Protein AF-A0A109FKA4-F1 (afdb_monomer_lite)

Radius of gyration: 24.85 Å; chains: 1; bounding box: 50×53×67 Å

pLDDT: mean 73.59, std 13.65, range [37.12, 93.25]

Structure (mmCIF, N/CA/C/O backbone):
data_AF-A0A109FKA4-F1
#
_entry.id   AF-A0A109FKA4-F1
#
loop_
_atom_site.group_PDB
_atom_site.id
_atom_site.type_symbol
_atom_site.label_atom_id
_atom_site.label_alt_id
_atom_site.label_comp_id
_atom_site.label_asym_id
_atom_site.label_entity_id
_atom_site.label_seq_id
_atom_site.pdbx_PDB_ins_code
_atom_site.Cartn_x
_atom_site.Cartn_y
_atom_site.Cartn_z
_atom_site.occupancy
_atom_site.B_iso_or_equiv
_atom_site.auth_seq_id
_atom_site.auth_comp_id
_atom_site.auth_asym_id
_atom_site.auth_atom_id
_atom_site.pdbx_PDB_model_num
ATOM 1 N N . MET A 1 1 ? 0.521 -31.234 -27.419 1.00 37.12 1 MET A N 1
ATOM 2 C CA . MET A 1 1 ? 1.974 -31.148 -27.168 1.00 37.12 1 MET A CA 1
ATOM 3 C C . MET A 1 1 ? 2.430 -29.753 -27.560 1.00 37.12 1 MET A C 1
ATOM 5 O O . MET A 1 1 ? 2.884 -29.554 -28.682 1.00 37.12 1 MET A O 1
ATOM 9 N N . ALA A 1 2 ? 2.216 -28.775 -26.679 1.00 37.22 2 ALA A N 1
ATOM 10 C CA . ALA A 1 2 ? 2.766 -27.441 -26.854 1.00 37.22 2 ALA A CA 1
ATOM 11 C C . ALA A 1 2 ? 4.270 -27.536 -26.578 1.00 37.22 2 ALA A C 1
ATOM 13 O O . ALA A 1 2 ? 4.705 -27.780 -25.456 1.00 37.22 2 ALA A O 1
ATOM 14 N N . SER A 1 3 ? 5.073 -27.469 -27.638 1.00 40.84 3 SER A N 1
ATOM 15 C CA . SER A 1 3 ? 6.523 -27.381 -27.513 1.00 40.84 3 SER A CA 1
ATOM 16 C C . SER A 1 3 ? 6.831 -26.091 -26.757 1.00 40.84 3 SER A C 1
ATOM 18 O O . SER A 1 3 ? 6.600 -25.010 -27.293 1.00 40.84 3 SER A O 1
ATOM 20 N N . GLN A 1 4 ? 7.311 -26.194 -25.515 1.00 48.62 4 GLN A N 1
ATOM 21 C CA . GLN A 1 4 ? 7.824 -25.056 -24.755 1.00 48.62 4 GLN A CA 1
ATOM 22 C C . GLN A 1 4 ? 9.026 -24.479 -25.510 1.00 48.62 4 GLN A C 1
ATOM 24 O O . GLN A 1 4 ? 10.161 -24.936 -25.373 1.00 48.62 4 GLN A O 1
ATOM 29 N N . TYR A 1 5 ? 8.765 -23.493 -26.364 1.00 47.16 5 TYR A N 1
ATOM 30 C CA . TYR A 1 5 ? 9.797 -22.679 -26.981 1.00 47.16 5 TYR A CA 1
ATOM 31 C C . TYR A 1 5 ? 10.401 -21.810 -25.882 1.00 47.16 5 TYR A C 1
ATOM 33 O O . TYR A 1 5 ? 9.926 -20.712 -25.605 1.00 47.16 5 TYR A O 1
ATOM 41 N N . LEU A 1 6 ? 11.457 -22.311 -25.244 1.00 51.28 6 LEU A N 1
ATOM 42 C CA . LEU A 1 6 ? 12.386 -21.459 -24.521 1.00 51.28 6 LEU A CA 1
ATOM 43 C C . LEU A 1 6 ? 12.989 -20.531 -25.581 1.00 51.28 6 LEU A C 1
ATOM 45 O O . LEU A 1 6 ? 13.846 -20.951 -26.364 1.00 51.28 6 LEU A O 1
ATOM 49 N N . THR A 1 7 ? 12.465 -19.311 -25.704 1.00 53.53 7 THR A N 1
ATOM 50 C CA . THR A 1 7 ? 13.021 -18.344 -26.645 1.00 53.53 7 THR A CA 1
ATOM 51 C C . THR A 1 7 ? 14.498 -18.177 -26.291 1.00 53.53 7 THR A C 1
ATOM 53 O O . THR A 1 7 ? 14.835 -18.021 -25.112 1.00 53.53 7 THR A O 1
ATOM 56 N N . PRO A 1 8 ? 15.416 -18.305 -27.267 1.00 59.22 8 PRO A N 1
ATOM 57 C CA . PRO A 1 8 ? 16.829 -18.122 -26.985 1.00 59.22 8 PRO A CA 1
ATOM 58 C C . PRO A 1 8 ? 17.005 -16.752 -26.331 1.00 59.22 8 PRO A C 1
ATOM 60 O O . PRO A 1 8 ? 16.326 -15.799 -26.710 1.00 59.22 8 PRO A O 1
ATOM 63 N N . PHE A 1 9 ? 17.884 -16.654 -25.333 1.00 62.94 9 PHE A N 1
ATOM 64 C CA . PHE A 1 9 ? 18.238 -15.368 -24.740 1.00 62.94 9 PHE A CA 1
ATOM 65 C C . PHE A 1 9 ? 18.867 -14.500 -25.837 1.00 62.94 9 PHE A C 1
ATOM 67 O O . PHE A 1 9 ? 20.053 -14.622 -26.143 1.00 62.94 9 PHE A O 1
ATOM 74 N N . VAL A 1 10 ? 18.047 -13.677 -26.491 1.00 63.12 10 VAL A N 1
ATOM 75 C CA . VAL A 1 10 ? 18.502 -12.749 -27.517 1.00 63.12 10 VAL A CA 1
ATOM 76 C C . VAL A 1 10 ? 18.924 -11.467 -26.823 1.00 63.12 10 VAL A C 1
ATOM 78 O O . VAL A 1 10 ? 18.190 -10.904 -26.012 1.00 63.12 10 VAL A O 1
ATOM 81 N N . VAL A 1 11 ? 20.135 -11.011 -27.129 1.00 66.31 11 VAL A N 1
ATOM 82 C CA . VAL A 1 11 ? 20.648 -9.749 -26.600 1.00 66.31 11 VAL A CA 1
ATOM 83 C C . VAL A 1 11 ? 19.728 -8.614 -27.077 1.00 66.31 11 VAL A C 1
ATOM 85 O O . VAL A 1 11 ? 19.452 -8.541 -28.277 1.00 66.31 11 VAL A O 1
ATOM 88 N N . PRO A 1 12 ? 19.268 -7.719 -26.181 1.00 67.81 12 PRO A N 1
ATOM 89 C CA . PRO A 1 12 ? 18.545 -6.500 -26.534 1.00 67.81 12 PRO A CA 1
ATOM 90 C C . PRO A 1 12 ? 19.111 -5.804 -27.775 1.00 67.81 12 PRO A C 1
ATOM 92 O O . PRO A 1 12 ? 20.309 -5.542 -27.850 1.00 67.81 12 PRO A O 1
ATOM 95 N N . GLY A 1 13 ? 18.262 -5.530 -28.767 1.00 65.19 13 GLY A N 1
ATOM 96 C CA . GLY A 1 13 ? 18.684 -4.919 -30.033 1.00 65.19 13 GLY A CA 1
ATOM 97 C C . GLY A 1 13 ? 19.256 -5.893 -31.075 1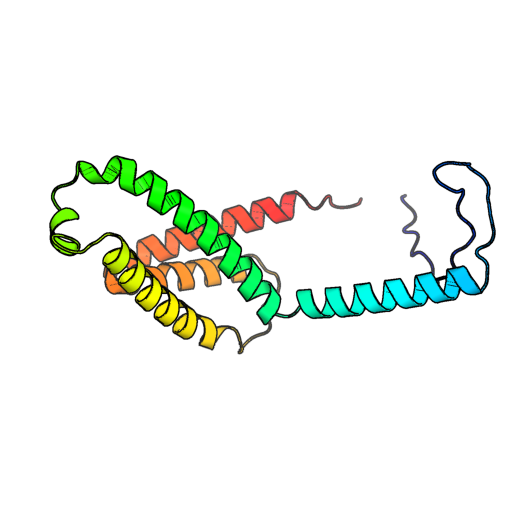.00 65.19 13 GLY A C 1
ATOM 98 O O . GLY A 1 13 ? 19.503 -5.474 -32.200 1.00 65.19 13 GLY A O 1
ATOM 99 N N . TYR A 1 14 ? 19.421 -7.184 -30.772 1.00 68.44 14 TYR A N 1
ATOM 100 C CA . TYR A 1 14 ? 19.824 -8.232 -31.728 1.00 68.44 14 TYR A CA 1
ATOM 101 C C . TYR A 1 14 ? 18.706 -9.218 -32.080 1.00 68.44 14 TYR A C 1
ATOM 103 O O . TYR A 1 14 ? 18.964 -10.304 -32.593 1.00 68.44 14 TYR A O 1
ATOM 111 N N . GLU A 1 15 ? 17.459 -8.818 -31.846 1.00 70.25 15 GLU A N 1
ATOM 112 C CA . GLU A 1 15 ? 16.272 -9.579 -32.231 1.00 70.25 15 GLU A CA 1
ATOM 113 C C . GLU A 1 15 ? 16.244 -9.849 -33.742 1.00 70.25 15 GLU A C 1
ATOM 115 O O . GLU A 1 15 ? 16.592 -8.956 -34.529 1.00 70.25 15 GLU A O 1
ATOM 120 N N . PRO A 1 16 ? 15.829 -11.060 -34.166 1.00 66.75 16 PRO A N 1
ATOM 121 C CA . PRO A 1 16 ? 15.537 -11.304 -35.568 1.00 66.75 16 PRO A CA 1
ATOM 122 C C . PRO A 1 16 ? 14.473 -10.293 -36.022 1.00 66.75 16 PRO A C 1
ATOM 124 O O . PRO A 1 16 ? 13.553 -9.999 -35.255 1.00 66.75 16 PRO A O 1
ATOM 127 N N . PRO A 1 17 ? 14.606 -9.716 -37.226 1.00 67.25 17 PRO A N 1
ATOM 128 C CA . PRO A 1 17 ? 13.712 -8.662 -37.680 1.00 67.25 17 PRO A CA 1
ATOM 129 C C . PRO A 1 17 ? 12.270 -9.181 -37.700 1.00 67.25 17 PRO A C 1
ATOM 131 O O . PRO A 1 17 ? 11.939 -10.117 -38.426 1.00 67.25 17 PRO A O 1
ATOM 134 N N . SER A 1 18 ? 11.425 -8.590 -36.858 1.00 64.50 18 SER A N 1
ATOM 135 C CA . SER A 1 18 ? 9.984 -8.816 -36.850 1.00 64.50 18 SER A CA 1
ATOM 136 C C . SER A 1 18 ? 9.318 -7.852 -37.837 1.00 64.50 18 SER A C 1
ATOM 138 O O . SER A 1 18 ? 9.781 -6.712 -37.939 1.00 64.50 18 SER A O 1
ATOM 140 N N . PRO A 1 19 ? 8.239 -8.254 -38.532 1.00 68.75 19 PRO A N 1
ATOM 141 C CA . PRO A 1 19 ? 7.463 -7.337 -39.361 1.00 68.75 19 PRO A CA 1
ATOM 142 C C . PRO A 1 19 ? 7.011 -6.132 -38.531 1.00 68.75 19 PRO A C 1
ATOM 144 O O . PRO A 1 19 ? 6.505 -6.308 -37.420 1.00 68.75 19 PRO A O 1
ATOM 147 N N . ASP A 1 20 ? 7.209 -4.922 -39.049 1.00 65.56 20 ASP A N 1
ATOM 148 C CA . ASP A 1 20 ? 6.689 -3.712 -38.412 1.00 65.56 20 ASP A CA 1
ATOM 149 C C . ASP A 1 20 ? 5.153 -3.826 -38.274 1.00 65.56 20 ASP A C 1
ATOM 151 O O . ASP A 1 20 ? 4.483 -4.139 -39.266 1.00 65.56 20 ASP A O 1
ATOM 155 N N . PRO A 1 21 ? 4.568 -3.585 -37.083 1.00 65.56 21 PRO A N 1
ATOM 156 C CA . PRO A 1 21 ? 3.124 -3.662 -36.867 1.00 65.56 21 PRO A CA 1
ATOM 157 C C . PRO A 1 21 ? 2.280 -2.803 -37.820 1.00 65.56 21 PRO A C 1
ATOM 159 O O . PRO A 1 21 ? 1.098 -3.094 -37.995 1.00 65.56 21 PRO A O 1
ATOM 162 N N . GLN A 1 22 ? 2.846 -1.737 -38.402 1.00 64.38 22 GLN A N 1
ATOM 163 C CA . GLN A 1 22 ? 2.117 -0.808 -39.274 1.00 64.38 22 GLN A CA 1
ATOM 164 C C . GLN A 1 22 ? 2.361 -1.033 -40.770 1.00 64.38 22 GLN A C 1
ATOM 166 O O . GLN A 1 22 ? 1.448 -0.815 -41.564 1.00 64.38 22 GLN A O 1
ATOM 171 N N . THR A 1 23 ? 3.557 -1.464 -41.174 1.00 69.25 23 THR A N 1
ATOM 172 C CA . THR A 1 23 ? 3.925 -1.598 -42.598 1.00 69.25 23 THR A CA 1
ATOM 173 C C . THR A 1 23 ? 4.150 -3.041 -43.041 1.00 69.25 23 THR A C 1
ATOM 175 O O . THR A 1 23 ? 4.222 -3.299 -44.239 1.00 69.25 23 THR A O 1
ATOM 178 N N . GLY A 1 24 ? 4.246 -4.000 -42.113 1.00 67.38 24 GLY A N 1
ATOM 179 C CA . GLY A 1 24 ? 4.500 -5.413 -42.417 1.00 67.38 24 GLY A CA 1
ATOM 180 C C . GLY A 1 24 ? 5.880 -5.689 -43.027 1.00 67.38 24 GLY A C 1
ATOM 181 O O . GLY A 1 24 ? 6.194 -6.837 -43.341 1.00 67.38 24 GLY A O 1
ATOM 182 N N . GLU A 1 25 ? 6.717 -4.662 -43.191 1.00 67.12 25 GLU A N 1
ATOM 183 C CA . GLU A 1 25 ? 8.049 -4.789 -43.762 1.00 67.12 25 GLU A CA 1
ATOM 184 C C . GLU A 1 25 ? 9.018 -5.372 -42.733 1.00 67.12 25 GLU A C 1
ATOM 186 O O . GLU A 1 25 ? 9.100 -4.936 -41.581 1.00 67.12 25 GLU A O 1
ATOM 191 N N . VAL A 1 26 ? 9.778 -6.376 -43.165 1.00 68.69 26 VAL A N 1
ATOM 192 C CA . VAL A 1 26 ? 10.819 -7.008 -42.355 1.00 68.69 26 VAL A CA 1
ATOM 193 C C . VAL A 1 26 ? 12.097 -6.191 -42.522 1.00 68.69 26 VAL A C 1
ATOM 195 O O . VAL A 1 26 ? 12.908 -6.449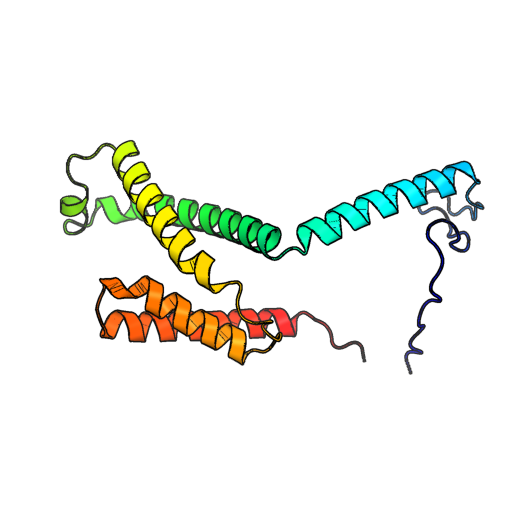 -43.412 1.00 68.69 26 VAL A O 1
ATOM 198 N N . ARG A 1 27 ? 12.260 -5.161 -41.685 1.00 67.75 27 ARG A N 1
ATOM 199 C CA . ARG A 1 27 ? 13.433 -4.278 -41.714 1.00 67.75 27 ARG A CA 1
ATOM 200 C C . ARG A 1 27 ? 14.457 -4.678 -40.656 1.00 67.75 27 ARG A C 1
ATOM 202 O O . ARG A 1 27 ? 14.131 -4.860 -39.486 1.00 67.75 27 ARG A O 1
ATOM 209 N N . VAL A 1 28 ? 15.725 -4.775 -41.054 1.00 68.00 28 VAL A N 1
ATOM 210 C CA . VAL A 1 28 ? 16.832 -4.984 -40.110 1.00 68.00 28 VAL A CA 1
ATOM 211 C C . VAL A 1 28 ? 17.094 -3.672 -39.360 1.00 68.00 28 VAL A C 1
ATOM 213 O O . VAL A 1 28 ? 17.296 -2.636 -39.991 1.00 68.00 28 VAL A O 1
ATOM 216 N N . LYS A 1 29 ? 17.084 -3.711 -38.020 1.00 69.25 29 LYS A N 1
ATOM 217 C CA . LYS A 1 29 ? 17.388 -2.550 -37.161 1.00 69.25 29 LYS A CA 1
ATOM 218 C C . LYS A 1 29 ? 18.810 -2.043 -37.441 1.00 69.25 29 LYS A C 1
ATOM 220 O O . LYS A 1 29 ? 19.751 -2.851 -37.435 1.00 69.25 29 LYS A O 1
ATOM 225 N N . THR A 1 30 ? 18.963 -0.738 -37.672 1.00 78.69 30 THR A N 1
ATOM 226 C CA . THR A 1 30 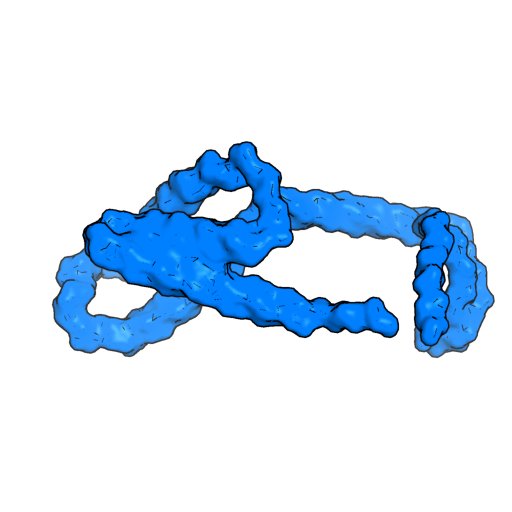? 20.273 -0.092 -37.879 1.00 78.69 30 THR A CA 1
ATOM 227 C C . THR A 1 30 ? 21.059 -0.022 -36.567 1.00 78.69 30 THR A C 1
ATOM 229 O O . THR A 1 30 ? 20.478 -0.088 -35.485 1.00 78.69 30 THR A O 1
ATOM 232 N N . ASP A 1 31 ? 22.388 0.110 -36.626 1.00 73.25 31 ASP A N 1
ATOM 233 C CA . ASP A 1 31 ? 23.243 0.111 -35.423 1.00 73.25 31 ASP A CA 1
ATOM 234 C C . ASP A 1 31 ? 22.882 1.216 -34.416 1.00 73.25 31 ASP A C 1
ATOM 236 O O . ASP A 1 31 ? 23.055 1.051 -33.206 1.00 73.25 31 ASP A O 1
ATOM 240 N N . GLU A 1 32 ? 22.334 2.331 -34.899 1.00 76.88 32 GLU A N 1
ATOM 241 C CA . GLU A 1 32 ? 21.849 3.424 -34.055 1.00 76.88 32 GLU A CA 1
ATOM 242 C C . GLU A 1 32 ? 20.571 3.042 -33.307 1.00 76.88 32 GLU A C 1
ATOM 244 O O . GLU A 1 32 ? 20.496 3.201 -32.092 1.00 76.88 32 GLU A O 1
ATOM 249 N N . GLU A 1 33 ? 19.613 2.422 -33.998 1.00 75.56 33 GLU A N 1
ATOM 250 C CA . GLU A 1 33 ? 18.376 1.932 -33.387 1.00 75.56 33 GLU A CA 1
ATOM 251 C C . GLU A 1 33 ? 18.658 0.855 -32.340 1.00 75.56 33 GLU A C 1
ATOM 253 O O . GLU A 1 33 ? 18.020 0.813 -31.289 1.00 75.56 33 GLU A O 1
ATOM 258 N N . ARG A 1 34 ? 19.659 -0.000 -32.582 1.00 77.44 34 ARG A N 1
ATOM 259 C CA . ARG A 1 34 ? 20.096 -1.012 -31.607 1.00 77.44 34 ARG A CA 1
ATOM 260 C C . ARG A 1 34 ? 20.632 -0.366 -30.338 1.00 77.44 34 ARG A C 1
ATOM 262 O O . ARG A 1 34 ? 20.277 -0.800 -29.244 1.00 77.44 34 ARG A O 1
ATOM 269 N N . ARG A 1 35 ? 21.461 0.674 -30.468 1.00 77.50 35 ARG A N 1
ATOM 270 C CA . ARG A 1 35 ? 21.984 1.440 -29.327 1.00 77.50 35 ARG A CA 1
ATOM 271 C C . ARG A 1 35 ? 20.860 2.096 -28.533 1.00 77.50 35 ARG A C 1
ATOM 273 O O . ARG A 1 35 ? 20.872 2.003 -27.307 1.00 77.50 35 ARG A O 1
ATOM 280 N N . ASP A 1 36 ? 19.895 2.704 -29.214 1.00 81.50 36 ASP A N 1
ATOM 281 C CA . ASP A 1 36 ? 18.772 3.381 -28.565 1.00 81.50 36 ASP A CA 1
ATOM 282 C C . ASP A 1 36 ? 17.872 2.382 -27.832 1.00 81.50 36 ASP A C 1
ATOM 284 O O . ASP A 1 36 ? 17.510 2.614 -26.680 1.00 81.50 36 ASP A O 1
ATOM 288 N N . ILE A 1 37 ? 17.603 1.219 -28.432 1.00 80.88 37 ILE A N 1
ATOM 289 C CA . ILE A 1 37 ? 16.864 0.124 -27.788 1.00 80.88 37 ILE A CA 1
ATOM 290 C C . ILE A 1 37 ? 17.612 -0.395 -26.558 1.00 80.88 37 ILE A C 1
ATOM 292 O O . ILE A 1 37 ? 17.010 -0.543 -25.496 1.00 80.88 37 ILE A O 1
ATOM 296 N N . ILE A 1 38 ? 18.920 -0.648 -26.661 1.00 82.50 38 ILE A N 1
ATOM 297 C CA . ILE A 1 38 ? 19.738 -1.108 -25.526 1.00 82.50 38 ILE A CA 1
ATOM 298 C C . ILE A 1 38 ? 19.713 -0.073 -24.398 1.00 82.50 38 ILE A C 1
ATOM 300 O O . ILE A 1 38 ? 19.615 -0.433 -23.223 1.00 82.50 38 ILE A O 1
ATOM 304 N N . TRP A 1 39 ? 19.780 1.214 -24.739 1.00 80.25 39 TRP A N 1
ATOM 305 C CA . TRP A 1 39 ? 19.765 2.293 -23.762 1.00 80.25 39 TRP A CA 1
ATOM 306 C C . TRP A 1 39 ? 18.400 2.422 -23.079 1.00 80.25 39 TRP A C 1
ATOM 308 O O . TRP A 1 39 ? 18.334 2.466 -21.850 1.00 80.25 39 TRP A O 1
ATOM 318 N N . GLN A 1 40 ? 17.313 2.382 -23.852 1.00 83.56 40 GLN A N 1
ATOM 319 C CA . GLN A 1 40 ? 15.943 2.378 -23.338 1.00 83.56 40 GLN A CA 1
ATOM 320 C C . GLN A 1 40 ? 15.683 1.159 -22.447 1.00 83.56 40 GLN A C 1
ATOM 322 O O . GLN A 1 40 ? 15.208 1.313 -21.325 1.00 83.56 40 GLN A O 1
ATOM 327 N N . MET A 1 41 ? 16.061 -0.046 -22.881 1.00 80.69 41 MET A N 1
ATOM 328 C CA . MET A 1 41 ? 15.912 -1.260 -22.074 1.00 80.69 41 MET A CA 1
ATOM 329 C C . MET A 1 41 ? 16.738 -1.199 -20.788 1.00 80.69 41 MET A C 1
ATOM 331 O O . MET A 1 41 ? 16.256 -1.610 -19.734 1.00 80.69 41 MET A O 1
ATOM 335 N N . LYS A 1 42 ? 17.958 -0.644 -20.834 1.00 83.25 42 LYS A N 1
ATOM 336 C CA . LYS A 1 42 ? 18.765 -0.415 -19.629 1.00 83.25 42 LYS A CA 1
ATOM 337 C C . LYS A 1 42 ? 18.045 0.523 -18.658 1.00 83.25 42 LYS A C 1
ATOM 339 O O . LYS A 1 42 ? 18.035 0.249 -17.461 1.00 83.25 42 LYS A O 1
ATOM 344 N N . GLN A 1 43 ? 17.426 1.596 -19.151 1.00 85.56 43 GLN A N 1
ATOM 345 C CA . GLN A 1 43 ? 16.627 2.490 -18.311 1.00 85.56 43 GLN A CA 1
ATOM 346 C C . GLN A 1 43 ? 15.395 1.798 -17.725 1.00 85.56 43 GLN A C 1
ATOM 348 O O . GLN A 1 43 ? 15.180 1.884 -16.518 1.00 85.56 43 GLN A O 1
ATOM 353 N N . VAL A 1 44 ? 14.629 1.069 -18.540 1.00 85.00 44 VAL A N 1
ATOM 354 C CA . VAL A 1 44 ? 13.448 0.317 -18.086 1.00 85.00 44 VAL A CA 1
ATOM 355 C C . VAL A 1 44 ? 13.832 -0.691 -17.012 1.00 85.00 44 VAL A C 1
ATOM 357 O O . VAL A 1 44 ? 13.174 -0.755 -15.979 1.00 85.00 44 VAL A O 1
ATOM 360 N N . ARG A 1 45 ? 14.932 -1.423 -17.200 1.00 83.00 45 ARG A N 1
ATOM 361 C CA . ARG A 1 45 ? 15.428 -2.383 -16.214 1.00 83.00 45 ARG A CA 1
ATOM 362 C C . ARG A 1 45 ? 15.822 -1.707 -14.903 1.00 83.00 45 ARG A C 1
ATOM 364 O O . ARG A 1 45 ? 15.430 -2.186 -13.847 1.00 83.00 45 ARG A O 1
ATOM 371 N N . MET A 1 46 ? 16.526 -0.573 -14.957 1.00 84.56 46 MET A N 1
ATOM 372 C CA . MET A 1 46 ? 16.861 0.196 -13.749 1.00 84.56 46 MET A CA 1
ATOM 373 C C . MET A 1 46 ? 15.604 0.688 -13.011 1.00 84.56 46 MET A C 1
ATOM 375 O O . MET A 1 46 ? 15.571 0.691 -11.782 1.00 84.56 46 MET A O 1
ATOM 379 N N . VAL A 1 47 ? 14.549 1.063 -13.741 1.00 85.38 47 VAL A N 1
ATOM 380 C CA . VAL A 1 47 ? 13.256 1.445 -13.150 1.00 85.38 47 VAL A CA 1
ATOM 381 C C . VAL A 1 47 ? 12.528 0.236 -12.555 1.00 85.38 47 VAL A C 1
ATOM 383 O O . VAL A 1 47 ? 12.028 0.326 -11.435 1.00 85.38 47 VAL A O 1
ATOM 386 N N . GLN A 1 48 ? 12.493 -0.897 -13.260 1.00 81.31 48 GLN A N 1
ATOM 387 C CA . GLN A 1 48 ? 11.871 -2.138 -12.789 1.00 81.31 48 GLN A CA 1
ATOM 388 C C . GLN A 1 48 ? 12.553 -2.662 -11.524 1.00 81.31 48 GLN A C 1
ATOM 390 O O . GLN A 1 48 ? 11.873 -2.917 -10.535 1.00 81.31 48 GLN A O 1
ATOM 395 N N . GLU A 1 49 ? 13.886 -2.725 -11.506 1.00 84.06 49 GLU A N 1
ATOM 396 C CA . GLU A 1 49 ? 14.664 -3.108 -10.322 1.00 84.06 49 GLU A CA 1
ATOM 397 C C . GLU A 1 49 ? 14.382 -2.157 -9.140 1.00 84.06 49 GLU A C 1
ATOM 399 O O . GLU A 1 49 ? 14.244 -2.594 -7.994 1.00 84.06 49 GLU A O 1
ATOM 404 N N . GLY A 1 50 ? 14.204 -0.858 -9.412 1.00 81.06 50 GLY A N 1
ATOM 405 C CA . GLY A 1 50 ? 13.782 0.126 -8.412 1.00 81.06 50 GLY A CA 1
ATOM 406 C C . GLY A 1 50 ? 12.367 -0.118 -7.869 1.00 81.06 50 GLY A C 1
ATOM 407 O O . GLY A 1 50 ? 12.151 -0.069 -6.655 1.00 81.06 50 GLY A O 1
ATOM 408 N N . MET A 1 51 ? 11.403 -0.417 -8.743 1.00 80.12 51 MET A N 1
ATOM 409 C CA . MET A 1 51 ? 10.011 -0.725 -8.381 1.00 80.12 51 MET A CA 1
ATOM 410 C C . MET A 1 51 ? 9.854 -2.067 -7.664 1.00 80.12 51 MET A C 1
ATOM 412 O O . MET A 1 51 ? 8.951 -2.229 -6.842 1.00 80.12 51 MET A O 1
ATOM 416 N N . GLU A 1 52 ? 10.730 -3.029 -7.940 1.00 78.50 52 GLU A N 1
ATOM 417 C CA . GLU A 1 52 ? 10.727 -4.322 -7.265 1.00 78.50 52 GLU A CA 1
ATOM 418 C C . GLU A 1 52 ? 11.195 -4.242 -5.812 1.00 78.50 52 GLU A C 1
ATOM 420 O O . GLU A 1 52 ? 10.933 -5.164 -5.028 1.00 78.50 52 GLU A O 1
ATOM 425 N N . SER A 1 53 ? 11.835 -3.132 -5.433 1.00 83.50 53 SER A N 1
ATOM 426 C CA . SER A 1 53 ? 12.320 -2.935 -4.077 1.00 83.50 53 SER A CA 1
ATOM 427 C C . SER A 1 53 ? 11.177 -3.019 -3.046 1.00 83.50 53 SER A C 1
ATOM 429 O O . SER A 1 53 ? 10.082 -2.488 -3.269 1.00 83.50 53 SER A O 1
ATOM 431 N N . PRO A 1 54 ? 11.410 -3.643 -1.873 1.00 78.31 54 PRO A N 1
ATOM 432 C CA . PRO A 1 54 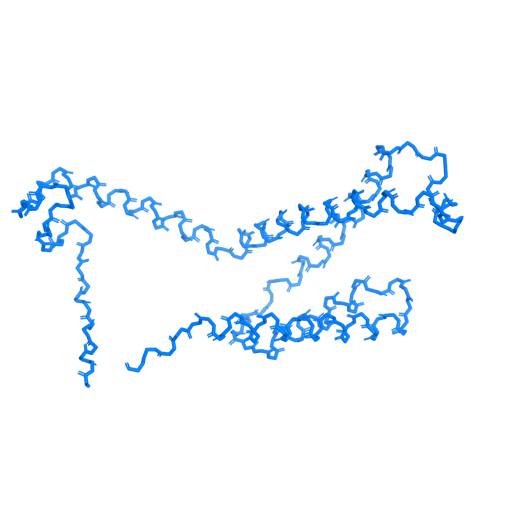? 10.412 -3.708 -0.802 1.00 78.31 54 PRO A CA 1
ATOM 433 C C . PRO A 1 54 ? 9.904 -2.329 -0.373 1.00 78.31 54 PRO A C 1
ATOM 435 O O . PRO A 1 54 ? 8.737 -2.179 -0.024 1.00 78.31 54 PRO A O 1
ATOM 438 N N . VAL A 1 55 ? 10.773 -1.315 -0.438 1.00 80.88 55 VAL A N 1
ATOM 439 C CA . VAL A 1 55 ? 10.435 0.074 -0.111 1.00 80.88 55 VAL A CA 1
ATOM 440 C C . VAL A 1 55 ? 9.488 0.665 -1.153 1.00 80.88 55 VAL A C 1
ATOM 442 O O . VAL A 1 55 ? 8.478 1.252 -0.772 1.00 80.88 55 VAL A O 1
ATOM 445 N N . ALA A 1 56 ? 9.759 0.478 -2.449 1.00 81.88 56 ALA A N 1
ATOM 446 C CA . ALA A 1 56 ? 8.865 0.948 -3.504 1.00 81.88 56 ALA A CA 1
ATOM 447 C C . ALA A 1 56 ? 7.503 0.245 -3.439 1.00 81.88 56 ALA A C 1
ATOM 449 O O . ALA A 1 56 ? 6.472 0.916 -3.463 1.00 81.88 56 ALA A O 1
ATOM 450 N N . LYS A 1 57 ? 7.477 -1.082 -3.251 1.00 82.88 57 LYS A N 1
ATOM 451 C CA . LYS A 1 57 ? 6.224 -1.838 -3.081 1.00 82.88 57 LYS A CA 1
ATOM 452 C C . LYS A 1 57 ? 5.427 -1.374 -1.863 1.00 82.88 57 LYS A C 1
ATOM 454 O O . LYS A 1 57 ? 4.217 -1.198 -1.974 1.00 82.88 57 LYS A O 1
ATOM 459 N N . ALA A 1 58 ? 6.088 -1.135 -0.728 1.00 82.12 58 ALA A N 1
ATOM 460 C CA . ALA A 1 58 ? 5.444 -0.609 0.475 1.00 82.12 58 ALA A CA 1
ATOM 461 C C . ALA A 1 58 ? 4.912 0.820 0.280 1.00 82.12 58 ALA A C 1
ATOM 463 O O . ALA A 1 58 ? 3.834 1.147 0.770 1.00 82.12 58 ALA A O 1
ATOM 464 N N . ALA A 1 59 ? 5.638 1.671 -0.449 1.00 85.00 59 ALA A N 1
ATOM 465 C CA . ALA A 1 59 ? 5.189 3.024 -0.757 1.00 85.00 59 ALA A CA 1
ATOM 466 C C . ALA A 1 59 ? 3.958 3.015 -1.676 1.00 85.00 59 ALA A C 1
ATOM 468 O O . ALA A 1 59 ? 2.984 3.712 -1.399 1.00 85.00 59 ALA A O 1
ATOM 469 N N . ILE A 1 60 ? 3.973 2.194 -2.731 1.00 86.62 60 ILE A N 1
ATOM 470 C CA . ILE A 1 60 ? 2.858 2.064 -3.680 1.00 86.62 60 ILE A CA 1
ATOM 471 C C . ILE A 1 60 ? 1.616 1.500 -2.978 1.00 86.62 60 ILE A C 1
ATOM 473 O O . ILE A 1 60 ? 0.530 2.068 -3.105 1.00 86.62 60 ILE A O 1
ATOM 477 N N . SER A 1 61 ? 1.762 0.424 -2.197 1.00 83.00 61 SER A N 1
ATOM 478 C CA . SER A 1 61 ? 0.637 -0.164 -1.460 1.00 83.00 61 SER A CA 1
ATOM 479 C C . SER A 1 61 ? 0.122 0.764 -0.359 1.00 83.00 61 SER A C 1
ATOM 481 O O . SER A 1 61 ? -1.088 0.874 -0.170 1.00 83.00 61 SER A O 1
ATOM 483 N N . GLY A 1 62 ? 1.016 1.492 0.315 1.00 83.31 62 GLY A N 1
ATOM 484 C CA . GLY A 1 62 ? 0.660 2.521 1.286 1.00 83.31 62 GLY A CA 1
ATOM 485 C C . GLY A 1 62 ? -0.132 3.666 0.654 1.00 83.31 62 GLY A C 1
ATOM 486 O O . GLY A 1 62 ? -1.170 4.054 1.186 1.00 83.31 62 GLY A O 1
ATOM 487 N N . ALA A 1 63 ? 0.303 4.169 -0.504 1.00 87.31 63 ALA A N 1
ATOM 488 C CA . ALA A 1 63 ? -0.399 5.222 -1.236 1.00 87.31 63 ALA A CA 1
ATOM 489 C C . ALA A 1 63 ? -1.789 4.764 -1.704 1.00 87.31 63 ALA A C 1
ATOM 491 O O . ALA A 1 63 ? -2.773 5.480 -1.518 1.00 87.31 63 ALA A O 1
ATOM 492 N N . MET A 1 64 ? -1.888 3.550 -2.252 1.00 88.81 64 MET A N 1
ATOM 493 C CA . MET A 1 64 ? -3.163 2.972 -2.683 1.00 88.81 64 MET A CA 1
ATOM 494 C C . MET A 1 64 ? -4.110 2.737 -1.500 1.00 88.81 64 MET A C 1
ATOM 496 O O . MET A 1 64 ? -5.275 3.131 -1.552 1.00 88.81 64 MET A O 1
ATOM 500 N N . GLY A 1 65 ? -3.608 2.163 -0.404 1.00 82.44 65 GLY A N 1
ATOM 501 C CA . GLY A 1 65 ? -4.378 1.962 0.822 1.00 82.44 65 GLY A CA 1
ATOM 502 C C . GLY A 1 65 ? -4.856 3.279 1.434 1.00 82.44 65 GLY A C 1
ATOM 503 O O . GLY A 1 65 ? -6.000 3.373 1.874 1.00 82.44 65 GLY A O 1
ATOM 504 N N . PHE A 1 66 ? -4.024 4.323 1.399 1.00 85.56 66 PHE A N 1
ATOM 505 C CA . PHE A 1 66 ? -4.410 5.660 1.840 1.00 85.56 66 PHE A CA 1
ATOM 506 C C . PHE A 1 66 ? -5.520 6.253 0.966 1.00 85.56 66 PHE A C 1
ATOM 508 O O . PHE A 1 66 ? -6.487 6.787 1.503 1.00 85.56 66 PHE A O 1
ATOM 515 N N . ALA A 1 67 ? -5.425 6.132 -0.362 1.00 89.25 67 ALA A N 1
ATOM 516 C CA . ALA A 1 67 ? -6.451 6.627 -1.279 1.00 89.25 67 ALA A CA 1
ATOM 517 C C . ALA A 1 67 ? -7.807 5.944 -1.038 1.00 89.25 67 ALA A C 1
ATOM 519 O O . ALA A 1 67 ? -8.829 6.617 -0.895 1.00 89.25 67 ALA A O 1
ATOM 520 N N . ILE A 1 68 ? -7.803 4.614 -0.912 1.00 90.19 68 ILE A N 1
ATOM 521 C CA . ILE A 1 68 ? -9.005 3.825 -0.621 1.00 90.19 68 ILE A CA 1
ATOM 522 C C . ILE A 1 68 ? -9.562 4.183 0.766 1.00 90.19 68 ILE A C 1
ATOM 524 O O . ILE A 1 68 ? -10.761 4.410 0.918 1.00 90.19 68 ILE A O 1
ATOM 528 N N . GLY A 1 69 ? -8.702 4.306 1.779 1.00 81.69 69 GLY A N 1
ATOM 529 C CA . GLY A 1 69 ? -9.104 4.707 3.127 1.00 81.69 69 GLY A CA 1
ATOM 530 C C . GLY A 1 69 ? -9.694 6.118 3.183 1.00 81.69 69 GLY A C 1
ATOM 531 O O . GLY A 1 69 ? -10.702 6.337 3.853 1.00 81.69 69 GLY A O 1
ATOM 532 N N . ALA A 1 70 ? -9.115 7.072 2.450 1.00 84.88 70 ALA A N 1
ATOM 533 C CA . ALA A 1 70 ? -9.639 8.429 2.335 1.00 84.88 70 ALA A CA 1
ATOM 534 C C . ALA A 1 70 ? -11.022 8.435 1.673 1.00 84.88 70 ALA A C 1
ATOM 536 O O . ALA A 1 70 ? -11.932 9.097 2.169 1.00 84.88 70 ALA A O 1
ATOM 537 N N . PHE A 1 71 ? -11.206 7.646 0.612 1.00 89.31 71 PHE A N 1
ATOM 538 C CA . PHE A 1 71 ? -12.499 7.480 -0.047 1.00 89.31 71 PHE A CA 1
ATOM 539 C C . PHE A 1 71 ? -13.566 6.914 0.906 1.00 89.31 71 PHE A C 1
ATOM 541 O O . PHE A 1 71 ? -14.623 7.524 1.076 1.00 89.31 71 PHE A O 1
ATOM 548 N N . PHE A 1 72 ? -13.276 5.807 1.600 1.00 83.25 72 PHE A N 1
ATOM 549 C CA . PHE A 1 72 ? -14.215 5.217 2.562 1.00 83.25 72 PHE A CA 1
ATOM 550 C C . PHE A 1 72 ? -14.482 6.120 3.774 1.00 83.25 72 PHE A C 1
ATOM 552 O O . PHE A 1 72 ? -15.602 6.143 4.276 1.00 83.25 72 PHE A O 1
ATOM 559 N N . SER A 1 73 ? -13.497 6.900 4.224 1.00 78.25 73 SER A N 1
ATOM 560 C CA . SER A 1 73 ? -13.666 7.875 5.309 1.00 78.25 73 SER A CA 1
ATOM 561 C C . SER A 1 73 ? -14.585 9.032 4.904 1.00 78.25 73 SER A C 1
ATOM 563 O O . SER A 1 73 ? -15.494 9.398 5.651 1.00 78.25 73 SER A O 1
ATOM 565 N N . LEU A 1 74 ? -14.414 9.564 3.689 1.00 82.69 74 LEU A N 1
ATOM 566 C CA . LEU A 1 74 ? -15.284 10.609 3.147 1.00 82.69 74 LEU A CA 1
ATOM 567 C C . LEU A 1 74 ? -16.719 10.096 2.978 1.00 82.69 74 LEU A C 1
ATOM 569 O O . LEU A 1 74 ? -17.664 10.749 3.425 1.00 82.69 74 LEU A O 1
ATOM 573 N N . MET A 1 75 ? -16.885 8.889 2.436 1.00 83.75 75 MET A N 1
ATOM 574 C CA . MET A 1 75 ? -18.197 8.252 2.317 1.00 83.75 75 MET A CA 1
ATOM 575 C C . MET A 1 75 ? -18.832 7.981 3.691 1.00 83.75 75 MET A C 1
ATOM 577 O O . MET A 1 75 ? -19.996 8.301 3.903 1.00 83.75 75 MET A O 1
ATOM 581 N N . GLY A 1 76 ? -18.068 7.473 4.662 1.00 75.81 76 GLY A N 1
ATOM 582 C CA . GLY A 1 76 ? -18.543 7.218 6.025 1.00 75.81 76 GLY A CA 1
ATOM 583 C C . GLY A 1 76 ? -18.960 8.488 6.766 1.00 75.81 76 GLY A C 1
ATOM 584 O O . GLY A 1 76 ? -19.980 8.481 7.449 1.00 75.81 76 GLY A O 1
ATOM 585 N N . SER A 1 77 ? -18.248 9.603 6.569 1.00 70.19 77 SER A N 1
ATOM 586 C CA . SER A 1 77 ? -18.639 10.900 7.140 1.00 70.19 77 SER A CA 1
ATOM 587 C C . SER A 1 77 ? -19.989 11.411 6.631 1.00 70.19 77 SER A C 1
ATOM 589 O O . SER A 1 77 ? -20.615 12.230 7.296 1.00 70.19 77 SER A O 1
ATOM 591 N N . SER A 1 78 ? -20.468 10.890 5.496 1.00 66.69 78 SER A N 1
ATOM 592 C CA . SER A 1 78 ? -21.817 11.174 4.999 1.00 66.69 78 SER A CA 1
ATOM 593 C C . SER A 1 78 ? -22.904 10.451 5.811 1.00 66.69 78 SER A C 1
ATOM 595 O O . SER A 1 78 ? -24.015 10.959 5.895 1.00 66.69 78 SER A O 1
ATOM 597 N N . PHE A 1 79 ? -22.589 9.317 6.454 1.00 60.12 79 PHE A N 1
ATOM 598 C CA . PHE A 1 79 ? -23.535 8.525 7.258 1.00 60.12 79 PHE A CA 1
ATOM 599 C C . PHE A 1 79 ? -23.380 8.727 8.779 1.00 60.12 79 PHE A C 1
ATOM 601 O O . PHE A 1 79 ? -24.348 8.592 9.519 1.00 60.12 79 PHE A O 1
ATOM 608 N N . THR A 1 80 ? -22.191 9.082 9.284 1.00 55.88 80 THR A N 1
ATOM 609 C CA . THR A 1 80 ? -21.937 9.246 10.735 1.00 55.88 80 THR A CA 1
ATOM 610 C C . THR A 1 80 ? -22.388 10.588 11.318 1.00 55.88 80 THR A C 1
ATOM 612 O O . THR A 1 80 ? -22.310 10.783 12.531 1.00 55.88 80 THR A O 1
ATOM 615 N N . ILE A 1 81 ? -22.913 11.508 10.498 1.00 51.41 81 ILE A N 1
ATOM 616 C CA . ILE A 1 81 ? -23.553 12.750 10.979 1.00 51.41 81 ILE A CA 1
ATOM 617 C C . ILE A 1 81 ? -24.754 12.448 11.904 1.00 51.41 81 ILE A C 1
ATOM 619 O O . ILE A 1 81 ? -25.123 13.295 12.728 1.00 51.41 81 ILE A O 1
ATOM 623 N N . GLU A 1 82 ? -25.307 11.235 11.830 1.00 50.81 82 GLU A N 1
ATOM 624 C CA . GLU A 1 82 ? -26.490 10.800 12.577 1.00 50.81 82 GLU A CA 1
ATOM 625 C C . GLU A 1 82 ? -26.184 10.037 13.886 1.00 50.81 82 GLU A C 1
ATOM 627 O O . GLU A 1 82 ? -27.099 9.829 14.679 1.00 50.81 82 GLU A O 1
ATOM 632 N N . ASP A 1 83 ? -24.923 9.680 14.186 1.00 53.56 83 ASP A N 1
ATOM 633 C CA . ASP A 1 83 ? -24.581 8.854 15.363 1.00 53.56 83 ASP A CA 1
ATOM 634 C C . ASP A 1 83 ? -24.058 9.694 16.565 1.00 53.56 83 ASP A C 1
ATOM 636 O O . ASP A 1 83 ? -22.988 10.317 16.480 1.00 53.56 83 ASP A O 1
ATOM 640 N N . PRO A 1 84 ? -24.776 9.751 17.709 1.00 52.16 84 PRO A N 1
ATOM 641 C CA . PRO A 1 84 ? -24.422 10.595 18.857 1.00 52.16 84 PRO A CA 1
ATOM 642 C C . PRO A 1 84 ? -23.162 10.148 19.620 1.00 52.16 84 PRO A C 1
ATOM 644 O O . PRO A 1 84 ? -22.584 10.960 20.345 1.00 52.16 84 PRO A O 1
ATOM 647 N N . PHE A 1 85 ? -22.696 8.903 19.455 1.00 56.56 85 PHE A N 1
ATOM 648 C CA . PHE A 1 85 ? -21.558 8.369 20.222 1.00 56.56 85 PHE A CA 1
ATOM 649 C C . PHE A 1 85 ? -20.184 8.803 19.685 1.00 56.56 85 PHE A C 1
ATOM 651 O O . PHE A 1 85 ? -19.264 9.050 20.466 1.00 56.56 85 PHE A O 1
ATOM 658 N N . GLN A 1 86 ? -20.023 8.948 18.365 1.00 55.22 86 GLN A N 1
ATOM 659 C CA . GLN A 1 86 ? -18.753 9.400 17.770 1.00 55.22 86 GLN A CA 1
ATOM 660 C C . GLN A 1 86 ? -18.572 10.920 17.799 1.00 55.22 86 GLN A C 1
ATOM 662 O O . GLN A 1 86 ? -17.446 11.416 17.704 1.00 55.22 86 GLN A O 1
ATOM 667 N N . ARG A 1 87 ? -19.670 11.667 17.971 1.00 55.03 87 ARG A N 1
ATOM 668 C CA . ARG A 1 87 ? -19.653 13.130 18.063 1.00 55.03 87 ARG A CA 1
ATOM 669 C C . ARG A 1 87 ? -18.744 13.607 19.195 1.00 55.03 87 ARG A C 1
ATOM 671 O O . ARG A 1 87 ? -17.920 14.476 18.949 1.00 55.03 87 ARG A O 1
ATOM 678 N N . GLN A 1 88 ? -18.813 12.981 20.373 1.00 57.53 88 GLN A N 1
ATOM 679 C CA . GLN A 1 88 ? -18.075 13.403 21.574 1.00 57.53 88 GLN A CA 1
ATOM 680 C C . GLN A 1 88 ? -16.548 13.345 21.435 1.00 57.53 88 GLN A C 1
ATOM 682 O O . GLN A 1 88 ? -15.852 14.179 22.006 1.00 57.53 88 GLN A O 1
ATOM 687 N N . GLN A 1 89 ? -16.005 12.392 20.671 1.00 57.44 89 GLN A N 1
ATOM 688 C CA . GLN A 1 89 ? -14.549 12.224 20.543 1.00 57.44 89 GLN A CA 1
ATOM 689 C C . GLN A 1 89 ? -13.904 13.267 19.618 1.00 57.44 89 GLN A C 1
ATOM 691 O O . GLN A 1 89 ? -12.697 13.506 19.673 1.00 57.44 89 GLN A O 1
ATOM 696 N N . TYR A 1 90 ? -14.718 13.903 18.777 1.00 56.94 90 TYR A N 1
ATOM 697 C CA . TYR A 1 90 ? -14.289 14.890 17.796 1.00 56.94 90 TYR A CA 1
ATOM 698 C C . TYR A 1 90 ? -15.077 16.205 17.898 1.00 56.94 90 TYR A C 1
ATOM 700 O O . TYR A 1 90 ? -15.054 17.006 16.952 1.00 56.94 90 TYR A O 1
ATOM 708 N N . ASP A 1 91 ? -15.792 16.407 19.004 1.00 51.88 91 ASP A N 1
ATOM 709 C CA . ASP A 1 91 ? -16.624 17.581 19.238 1.00 51.88 91 ASP A CA 1
ATOM 710 C C . ASP A 1 91 ? -15.729 18.809 19.446 1.00 51.88 91 ASP A C 1
ATOM 712 O O . ASP A 1 91 ? -14.713 18.749 20.138 1.00 51.88 91 ASP A O 1
ATOM 716 N N . GLY A 1 92 ? -16.046 19.915 18.775 1.00 61.84 92 GLY A N 1
ATOM 717 C CA . GLY A 1 92 ? -15.267 21.159 18.849 1.00 61.84 92 GLY A CA 1
ATOM 718 C C . GLY A 1 92 ? -13.949 21.221 18.051 1.00 61.84 92 GLY A C 1
ATOM 719 O O . GLY A 1 92 ? -13.378 22.306 17.931 1.00 61.84 92 GLY A O 1
ATOM 720 N N . MET A 1 93 ? -13.464 20.127 17.443 1.00 63.75 93 MET A N 1
ATOM 721 C CA . MET A 1 93 ? -12.272 20.163 16.574 1.00 63.75 93 MET A CA 1
ATOM 722 C C . MET A 1 93 ? -12.622 20.504 15.119 1.00 63.75 93 MET A C 1
ATOM 724 O O . MET A 1 93 ? -13.479 19.864 14.504 1.00 63.75 93 MET A O 1
ATOM 728 N N . LYS A 1 94 ? -11.897 21.461 14.518 1.00 71.75 94 LYS A N 1
ATOM 729 C CA . LYS A 1 94 ? -12.008 21.749 13.074 1.00 71.75 94 LYS A CA 1
ATOM 730 C C . LYS A 1 94 ? -11.634 20.499 12.267 1.00 71.75 94 LYS A C 1
ATOM 732 O O . LYS A 1 94 ? -10.722 19.769 12.650 1.00 71.75 94 LYS A O 1
ATOM 737 N N . THR A 1 95 ? -12.265 20.276 11.113 1.00 65.94 95 THR A N 1
ATOM 738 C CA . THR A 1 95 ? -12.002 19.122 10.221 1.0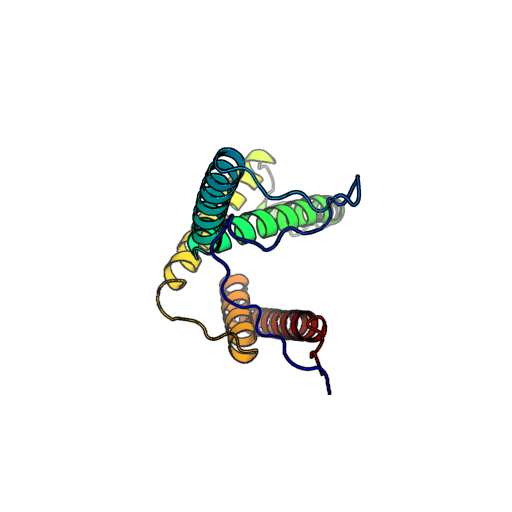0 65.94 95 THR A CA 1
ATOM 739 C C . THR A 1 95 ? -10.510 18.931 9.916 1.00 65.94 95 THR A C 1
ATOM 741 O O . THR A 1 95 ? -10.016 17.807 9.863 1.00 65.94 95 THR A O 1
ATOM 744 N N . SER A 1 96 ? -9.755 20.028 9.824 1.00 57.94 96 SER A N 1
ATOM 745 C CA . SER A 1 96 ? -8.300 20.020 9.641 1.00 57.94 96 SER A CA 1
ATOM 746 C C . SER A 1 96 ? -7.510 19.510 10.856 1.00 57.94 96 SER A C 1
ATOM 748 O O . SER A 1 96 ? -6.454 18.906 10.684 1.00 57.94 96 SER A O 1
ATOM 750 N N . GLN A 1 97 ? -8.000 19.715 12.081 1.00 71.44 97 GLN A N 1
ATOM 751 C CA . GLN A 1 97 ? -7.401 19.168 13.304 1.00 71.44 97 GLN A CA 1
ATOM 752 C C . GLN A 1 97 ? -7.688 17.670 13.431 1.00 71.44 97 GLN A C 1
ATOM 754 O O . GLN A 1 97 ? -6.766 16.915 13.729 1.00 71.44 97 GLN A O 1
ATOM 759 N N . LYS A 1 98 ? -8.913 17.228 13.099 1.00 72.06 98 LYS A N 1
ATOM 760 C CA . LYS A 1 98 ? -9.264 15.797 13.029 1.00 72.06 98 LYS A CA 1
ATOM 761 C C . LYS A 1 98 ? -8.348 15.068 12.047 1.00 72.06 98 LYS A C 1
ATOM 763 O O . LYS A 1 98 ? -7.712 14.086 12.413 1.00 72.06 98 LYS A O 1
ATOM 768 N N . ALA A 1 99 ? -8.201 15.618 10.840 1.00 71.00 99 ALA A N 1
ATOM 769 C CA . ALA A 1 99 ? -7.308 15.079 9.823 1.00 71.00 99 ALA A CA 1
ATOM 770 C C . ALA A 1 99 ? -5.856 15.007 10.313 1.00 71.00 99 ALA A C 1
ATOM 772 O O . ALA A 1 99 ? -5.232 13.967 10.160 1.00 71.00 99 ALA A O 1
ATOM 773 N N . LYS A 1 100 ? -5.325 16.059 10.957 1.00 76.62 100 LYS A N 1
ATOM 774 C CA . LYS A 1 100 ? -3.952 16.061 11.497 1.00 76.62 100 LYS A CA 1
ATOM 775 C C . LYS A 1 100 ? -3.726 15.009 12.582 1.00 76.62 100 LYS A C 1
ATOM 777 O O . LYS A 1 100 ? -2.688 14.355 12.560 1.00 76.62 100 LYS A O 1
ATOM 782 N N . VAL A 1 101 ? -4.666 14.845 13.513 1.00 77.94 101 VAL A N 1
ATOM 783 C CA . VAL A 1 101 ? -4.570 13.826 14.572 1.00 77.94 101 VAL A CA 1
ATOM 784 C C . VAL A 1 101 ? -4.605 12.427 13.959 1.00 77.94 101 VAL A C 1
ATOM 786 O O . VAL A 1 101 ? -3.735 11.614 14.258 1.00 77.94 101 VAL A O 1
ATOM 789 N N . ILE A 1 102 ? -5.529 12.187 13.024 1.00 73.44 102 ILE A N 1
ATOM 790 C CA . ILE A 1 102 ? -5.624 10.925 12.281 1.00 73.44 102 ILE A CA 1
ATOM 791 C C . ILE A 1 102 ? -4.326 10.652 11.508 1.00 73.44 102 ILE A C 1
ATOM 793 O O . ILE A 1 102 ? -3.788 9.552 11.584 1.00 73.44 102 ILE A O 1
ATOM 797 N N . PHE A 1 103 ? -3.775 11.651 10.814 1.00 78.00 103 PHE A N 1
ATOM 798 C CA . PHE A 1 103 ? -2.536 11.511 10.044 1.00 78.00 103 PHE A CA 1
ATOM 799 C C . PHE A 1 103 ? -1.328 11.213 10.939 1.00 78.00 103 PHE A C 1
ATOM 801 O O . PHE A 1 103 ? -0.489 10.381 10.598 1.00 78.00 103 PHE A O 1
ATOM 808 N N . ALA A 1 104 ? -1.241 11.872 12.097 1.00 78.75 104 ALA A N 1
ATOM 809 C CA . ALA A 1 104 ? -0.161 11.668 13.055 1.00 78.75 104 ALA A CA 1
ATOM 810 C C . ALA A 1 104 ? -0.204 10.264 13.680 1.00 78.75 104 ALA A C 1
ATOM 812 O O . ALA A 1 104 ? 0.839 9.615 13.802 1.00 78.75 104 ALA A O 1
ATOM 813 N N . ASP A 1 105 ? -1.393 9.769 14.030 1.00 77.62 105 ASP A N 1
ATOM 814 C CA . ASP A 1 105 ? -1.565 8.405 14.538 1.00 77.62 105 ASP A CA 1
ATOM 815 C C . ASP A 1 105 ? -1.308 7.353 13.455 1.00 77.62 105 ASP A C 1
ATOM 817 O O . ASP A 1 105 ? -0.646 6.343 13.715 1.00 77.62 105 ASP A O 1
ATOM 821 N N . MET A 1 106 ? -1.740 7.618 12.221 1.00 75.94 106 MET A N 1
ATOM 822 C CA . MET A 1 106 ? -1.498 6.747 11.072 1.00 75.94 106 MET A CA 1
ATOM 823 C C . MET A 1 106 ? -0.001 6.654 10.747 1.00 75.94 106 MET A C 1
ATOM 825 O O . MET A 1 106 ? 0.525 5.554 10.586 1.00 75.94 106 MET A O 1
ATOM 829 N N . GLY A 1 107 ? 0.721 7.780 10.762 1.00 77.44 107 GLY A N 1
ATOM 830 C CA . GLY A 1 107 ? 2.173 7.817 10.568 1.00 77.44 107 GLY A CA 1
ATOM 831 C C . GLY A 1 107 ? 2.943 7.071 11.662 1.00 77.44 107 GLY A C 1
ATOM 832 O O . GLY A 1 107 ? 3.846 6.286 11.365 1.00 77.44 107 GLY A O 1
ATOM 833 N N . LYS A 1 108 ? 2.549 7.234 12.934 1.00 79.19 108 LYS A N 1
ATOM 834 C CA . LYS A 1 108 ? 3.129 6.463 14.049 1.00 79.19 108 LYS A CA 1
ATOM 835 C C . LYS A 1 108 ? 2.845 4.968 13.920 1.00 79.19 108 LYS A C 1
ATOM 837 O O . LYS A 1 108 ? 3.737 4.159 14.179 1.00 79.19 108 LYS A O 1
ATOM 842 N N . GLY A 1 109 ? 1.629 4.597 13.521 1.00 72.56 109 GLY A N 1
ATOM 843 C CA . GLY A 1 109 ? 1.246 3.212 13.250 1.00 72.56 109 GLY A CA 1
ATOM 844 C C . GLY A 1 109 ? 2.084 2.597 12.131 1.00 72.56 109 GLY A C 1
ATOM 845 O O . GLY A 1 109 ? 2.664 1.529 12.327 1.00 72.56 109 GLY A O 1
ATOM 846 N N . MET A 1 110 ? 2.224 3.314 11.013 1.00 68.06 110 MET A N 1
ATOM 847 C CA . MET A 1 110 ? 3.001 2.897 9.846 1.00 68.06 110 MET A CA 1
ATOM 848 C C . MET A 1 110 ? 4.483 2.715 10.178 1.00 68.06 110 MET A C 1
ATOM 850 O O . MET A 1 110 ? 5.064 1.702 9.811 1.00 68.06 110 MET A O 1
ATOM 854 N N . TRP A 1 111 ? 5.087 3.623 10.948 1.00 74.81 111 TRP A N 1
ATOM 855 C CA . TRP A 1 111 ? 6.471 3.473 11.415 1.00 74.81 111 TRP A CA 1
ATOM 856 C C . TRP A 1 111 ? 6.663 2.221 12.282 1.00 74.81 111 TRP A C 1
ATOM 858 O O . TRP A 1 111 ? 7.633 1.474 12.136 1.00 74.81 111 TRP A O 1
ATOM 868 N N . ARG A 1 112 ? 5.706 1.955 13.179 1.00 68.19 112 ARG A N 1
ATOM 869 C CA . ARG A 1 112 ? 5.757 0.800 14.083 1.00 68.19 112 ARG A CA 1
ATOM 870 C C . ARG A 1 112 ? 5.561 -0.526 13.352 1.00 68.19 112 ARG A C 1
ATOM 872 O O . ARG A 1 112 ? 6.187 -1.509 13.731 1.00 68.19 112 ARG A O 1
ATOM 879 N N . GLN A 1 113 ? 4.705 -0.544 12.332 1.00 62.41 113 GLN A N 1
ATOM 880 C CA . GLN A 1 113 ? 4.468 -1.706 11.476 1.00 62.41 113 GLN A CA 1
ATOM 881 C C . GLN A 1 113 ? 5.658 -1.916 10.519 1.00 62.41 113 GLN A C 1
ATOM 883 O O . GLN A 1 113 ? 6.170 -3.026 10.407 1.00 62.41 113 GLN A O 1
ATOM 888 N N . GLY A 1 114 ? 6.178 -0.822 9.948 1.00 62.12 114 GLY A N 1
ATOM 889 C CA . GLY A 1 114 ? 7.340 -0.727 9.057 1.00 62.12 114 GLY A CA 1
ATOM 890 C C . GLY A 1 114 ? 8.606 -1.394 9.599 1.00 62.12 114 GLY A C 1
ATOM 891 O O . GLY A 1 114 ? 9.323 -2.078 8.870 1.00 62.12 114 GLY A O 1
ATOM 892 N N . LYS A 1 115 ? 8.846 -1.273 10.909 1.00 63.91 115 LYS A N 1
ATOM 893 C CA . LYS A 1 115 ? 10.030 -1.837 11.574 1.00 63.91 115 LYS A CA 1
ATOM 894 C C . LYS A 1 115 ? 10.109 -3.376 11.510 1.00 63.91 115 LYS A C 1
ATOM 896 O O . LYS A 1 115 ? 11.185 -3.927 11.717 1.00 63.91 115 LYS A O 1
ATOM 901 N N . GLY A 1 116 ? 8.998 -4.067 11.224 1.00 58.28 116 GLY A N 1
ATOM 902 C CA . GLY A 1 116 ? 8.935 -5.530 11.106 1.00 58.28 116 GLY A CA 1
ATOM 903 C C . GLY A 1 116 ? 9.181 -6.086 9.698 1.00 58.28 116 GLY A C 1
ATOM 904 O O . GLY A 1 116 ? 9.460 -7.275 9.562 1.00 58.28 116 GLY A O 1
ATOM 905 N N . PHE A 1 117 ? 9.135 -5.254 8.652 1.00 59.53 117 PHE A N 1
ATOM 906 C CA . PHE A 1 117 ? 9.205 -5.712 7.254 1.00 59.53 117 PHE A CA 1
ATOM 907 C C . PHE A 1 117 ? 10.618 -6.122 6.791 1.00 59.53 117 PHE A C 1
ATOM 909 O O . PHE A 1 117 ? 10.787 -6.556 5.655 1.00 59.53 117 PHE A O 1
ATOM 916 N N . GLY A 1 118 ? 11.634 -6.005 7.654 1.00 52.94 118 GLY A N 1
ATOM 917 C CA . GLY A 1 118 ? 13.037 -6.259 7.310 1.00 52.94 118 GLY A CA 1
ATOM 918 C C . GLY A 1 118 ? 13.609 -7.624 7.704 1.00 52.94 118 GLY A C 1
ATOM 919 O O . GLY A 1 118 ? 14.776 -7.858 7.408 1.00 52.94 118 GLY A O 1
ATOM 920 N N . MET A 1 119 ? 12.870 -8.509 8.388 1.00 53.34 119 MET A N 1
ATOM 921 C CA . MET A 1 119 ? 13.522 -9.671 9.024 1.00 53.34 119 MET A CA 1
ATOM 922 C C . MET A 1 119 ? 13.431 -11.016 8.301 1.00 53.34 119 MET A C 1
ATOM 924 O O . MET A 1 119 ? 14.316 -11.834 8.524 1.00 53.34 119 MET A O 1
ATOM 928 N N . PHE A 1 120 ? 12.457 -11.290 7.428 1.00 46.47 120 PHE A N 1
ATOM 929 C CA . PHE A 1 120 ? 12.372 -12.620 6.810 1.00 46.47 120 PHE A CA 1
ATOM 930 C C . PHE A 1 120 ? 11.887 -12.560 5.365 1.00 46.47 120 PHE A C 1
ATOM 932 O O . PHE A 1 120 ? 10.882 -11.929 5.048 1.00 46.47 120 PHE A O 1
ATOM 939 N N . ARG A 1 121 ? 12.617 -13.245 4.480 1.00 49.56 121 ARG A N 1
ATOM 940 C CA . ARG A 1 121 ? 12.231 -13.490 3.089 1.00 49.56 121 ARG A CA 1
ATOM 941 C C . ARG A 1 121 ? 10.955 -14.337 3.095 1.00 49.56 121 ARG A C 1
ATOM 943 O O . ARG A 1 121 ? 11.020 -15.558 3.214 1.00 49.56 121 ARG A O 1
ATOM 950 N N . ALA A 1 122 ? 9.804 -13.677 3.029 1.00 54.16 122 ALA A N 1
ATOM 951 C CA . ALA A 1 122 ? 8.511 -14.334 2.962 1.00 54.16 122 ALA A CA 1
ATOM 952 C C . ALA A 1 122 ? 8.408 -15.115 1.646 1.00 54.16 122 ALA A C 1
ATOM 954 O O . ALA A 1 122 ? 8.496 -14.539 0.560 1.00 54.16 122 ALA A O 1
ATOM 955 N N . LYS A 1 123 ? 8.271 -16.439 1.742 1.00 57.53 123 LYS A N 1
ATOM 956 C CA . LYS A 1 123 ? 7.908 -17.273 0.593 1.00 57.53 123 LYS A CA 1
ATOM 957 C C . LYS A 1 123 ? 6.478 -16.921 0.170 1.00 57.53 123 LYS A C 1
ATOM 959 O O . LYS A 1 123 ? 5.643 -16.621 1.023 1.00 57.53 123 LYS A O 1
ATOM 964 N N . ASN A 1 124 ? 6.213 -16.955 -1.134 1.00 63.12 124 ASN A N 1
ATOM 965 C CA . ASN A 1 124 ? 4.871 -16.761 -1.676 1.00 63.12 124 ASN A CA 1
ATOM 966 C C . ASN A 1 124 ? 4.025 -18.010 -1.379 1.00 63.12 124 ASN A C 1
ATOM 968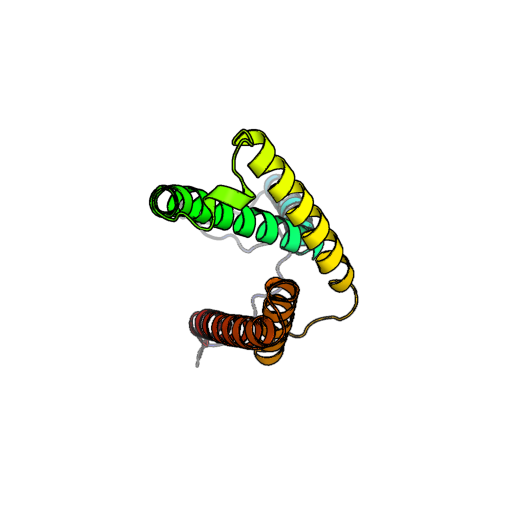 O O . ASN A 1 124 ? 4.069 -18.979 -2.130 1.00 63.12 124 ASN A O 1
ATOM 972 N N . ASP A 1 125 ? 3.341 -18.022 -0.236 1.00 71.00 125 ASP A N 1
ATOM 973 C CA . ASP A 1 125 ? 2.477 -19.116 0.207 1.00 71.00 125 ASP A CA 1
ATOM 974 C C . ASP A 1 125 ? 1.232 -18.546 0.901 1.00 71.00 125 ASP A C 1
ATOM 976 O O . ASP A 1 125 ? 1.283 -17.483 1.524 1.00 71.00 125 ASP A O 1
ATOM 980 N N . ILE A 1 126 ? 0.105 -19.247 0.774 1.00 76.56 126 ILE A N 1
ATOM 981 C CA . ILE A 1 126 ? -1.205 -18.819 1.279 1.00 76.56 126 ILE A CA 1
ATOM 982 C C . ILE A 1 126 ? -1.210 -18.730 2.798 1.00 76.56 126 ILE A C 1
ATOM 984 O O . ILE A 1 126 ? -1.835 -17.858 3.391 1.00 76.56 126 ILE A O 1
ATOM 988 N N . TYR A 1 127 ? -0.423 -19.575 3.458 1.00 81.38 127 TYR A N 1
ATOM 989 C CA . TYR A 1 127 ? -0.260 -19.488 4.899 1.00 81.38 127 TYR A CA 1
ATOM 990 C C . TYR A 1 127 ? 0.409 -18.173 5.301 1.00 81.38 127 TYR A C 1
ATOM 992 O O . TYR A 1 127 ? 0.014 -17.567 6.293 1.00 81.38 127 TYR A O 1
ATOM 1000 N N . ASN A 1 128 ? 1.365 -17.671 4.513 1.00 82.81 128 ASN A N 1
ATOM 1001 C CA . ASN A 1 128 ? 2.047 -16.421 4.826 1.00 82.81 128 ASN A CA 1
ATOM 1002 C C . ASN A 1 128 ? 1.111 -15.206 4.697 1.00 82.81 128 ASN A C 1
ATOM 1004 O O . ASN A 1 128 ? 1.156 -14.318 5.547 1.00 82.81 128 ASN A O 1
ATOM 1008 N N . SER A 1 129 ? 0.226 -15.182 3.693 1.00 80.25 129 SER A N 1
ATOM 1009 C CA . SER A 1 129 ? -0.792 -14.129 3.547 1.00 80.25 129 SER A CA 1
ATOM 1010 C C . SER A 1 129 ? -1.852 -14.197 4.657 1.00 80.25 129 SER A C 1
ATOM 1012 O O . SER A 1 129 ? -2.233 -13.158 5.206 1.00 80.25 129 SER A O 1
ATOM 1014 N N . ILE A 1 130 ? -2.252 -15.403 5.075 1.00 86.38 130 ILE A N 1
ATOM 1015 C CA . ILE A 1 130 ? -3.159 -15.637 6.211 1.00 86.38 130 ILE A CA 1
ATOM 1016 C C . ILE A 1 130 ? -2.535 -15.169 7.531 1.00 86.38 130 ILE A C 1
ATOM 1018 O O . ILE A 1 130 ? -3.176 -14.427 8.275 1.00 86.38 130 ILE A O 1
ATOM 1022 N N . TYR A 1 131 ? -1.285 -15.545 7.823 1.00 86.44 131 TYR A N 1
ATOM 1023 C CA . TYR A 1 131 ? -0.584 -15.108 9.035 1.00 86.44 131 TYR A CA 1
ATOM 1024 C C . TYR A 1 131 ? -0.356 -13.598 9.043 1.00 86.44 131 TYR A C 1
ATOM 1026 O O . TYR A 1 131 ? -0.582 -12.950 10.066 1.00 86.44 131 TYR A O 1
ATOM 1034 N N . ALA A 1 132 ? 0.036 -13.018 7.906 1.00 84.06 132 ALA A N 1
ATOM 1035 C CA . ALA A 1 132 ? 0.172 -11.573 7.773 1.00 84.06 132 ALA A CA 1
ATOM 1036 C C . ALA A 1 132 ? -1.170 -10.862 8.005 1.00 84.06 132 ALA A C 1
ATOM 1038 O O . ALA A 1 132 ? -1.202 -9.852 8.710 1.00 84.06 132 ALA A O 1
ATOM 1039 N N . GLY A 1 133 ? -2.273 -11.409 7.483 1.00 84.50 133 GLY A N 1
ATOM 1040 C CA . GLY A 1 133 ? -3.633 -10.931 7.739 1.00 84.50 133 GLY A CA 1
ATOM 1041 C C . GLY A 1 133 ? -4.001 -11.006 9.219 1.00 84.50 133 GLY A C 1
ATOM 1042 O O . GLY A 1 133 ? -4.370 -9.995 9.812 1.00 84.50 133 GLY A O 1
ATOM 1043 N N . LEU A 1 134 ? -3.806 -12.165 9.851 1.00 90.06 134 LEU A N 1
ATOM 1044 C CA . LEU A 1 134 ? -4.086 -12.379 11.272 1.00 90.06 134 LEU A CA 1
ATOM 1045 C C . LEU A 1 134 ? -3.328 -11.381 12.157 1.00 90.06 134 LEU A C 1
ATOM 1047 O O . LEU A 1 134 ? -3.924 -10.728 13.014 1.00 90.06 134 LEU A O 1
ATOM 1051 N N . VAL A 1 135 ? -2.018 -11.238 11.932 1.00 89.19 135 VAL A N 1
ATOM 1052 C CA . VAL A 1 135 ? -1.161 -10.329 12.702 1.00 89.19 135 VAL A CA 1
ATOM 1053 C C . VAL A 1 135 ? -1.553 -8.879 12.448 1.00 89.19 135 VAL A C 1
ATOM 1055 O O . VAL A 1 135 ? -1.709 -8.118 13.400 1.00 89.19 135 VAL A O 1
ATOM 1058 N N . SER A 1 136 ? -1.760 -8.485 11.191 1.00 86.75 136 SER A N 1
ATOM 1059 C CA . SER A 1 136 ? -2.130 -7.108 10.847 1.00 86.75 136 SER A CA 1
ATOM 1060 C C . SER A 1 136 ? -3.491 -6.728 11.432 1.00 86.75 136 SER A C 1
ATOM 1062 O O . SER A 1 136 ? -3.607 -5.669 12.049 1.00 86.75 136 SER A O 1
ATOM 1064 N N . GLY A 1 137 ? -4.489 -7.612 11.329 1.00 85.06 137 GLY A N 1
ATOM 1065 C CA . GLY A 1 137 ? -5.824 -7.416 11.895 1.00 85.06 137 GLY A CA 1
ATOM 1066 C C . GLY A 1 137 ? -5.818 -7.360 13.423 1.00 85.06 137 GLY A C 1
ATOM 1067 O O . GLY A 1 137 ? -6.419 -6.462 14.015 1.00 85.06 137 GLY A O 1
ATOM 1068 N N . ALA A 1 138 ? -5.068 -8.251 14.078 1.00 87.19 138 ALA A N 1
ATOM 1069 C CA . ALA A 1 138 ? -4.911 -8.229 15.531 1.00 87.19 138 ALA A CA 1
ATOM 1070 C C . ALA A 1 138 ? -4.170 -6.969 16.014 1.00 87.19 138 ALA A C 1
ATOM 1072 O O . ALA A 1 138 ? -4.553 -6.366 17.017 1.00 87.19 138 ALA A O 1
ATOM 1073 N N . VAL A 1 139 ? -3.128 -6.531 15.296 1.00 87.75 139 VAL A N 1
ATOM 1074 C CA . VAL A 1 139 ? -2.381 -5.303 15.614 1.00 87.75 139 VAL A CA 1
ATOM 1075 C C . VAL A 1 139 ? -3.242 -4.060 15.407 1.00 87.75 139 VAL A C 1
ATOM 1077 O O . VAL A 1 139 ? -3.143 -3.124 16.204 1.00 87.75 139 VAL A O 1
ATOM 1080 N N . LEU A 1 140 ? -4.088 -4.035 14.377 1.00 84.75 140 LEU A N 1
ATOM 1081 C CA . LEU A 1 140 ? -4.985 -2.914 14.111 1.00 84.75 140 LEU A CA 1
ATOM 1082 C C . LEU A 1 140 ? -6.058 -2.789 15.205 1.00 84.75 140 LEU A C 1
ATOM 1084 O O . LEU A 1 140 ? -6.304 -1.693 15.701 1.00 84.75 140 LEU A O 1
ATOM 1088 N N . ALA A 1 141 ? -6.618 -3.914 15.659 1.00 86.75 141 ALA A N 1
ATOM 1089 C CA . ALA A 1 141 ? -7.655 -3.956 16.692 1.00 86.75 141 ALA A CA 1
ATOM 1090 C C . ALA A 1 141 ? -7.119 -3.966 18.141 1.00 86.75 141 ALA A C 1
ATOM 1092 O O . ALA A 1 141 ? -7.896 -4.089 19.090 1.00 86.75 141 ALA A O 1
ATOM 1093 N N . ARG A 1 142 ? -5.803 -3.807 18.350 1.00 85.94 142 ARG A N 1
ATOM 1094 C CA . ARG A 1 142 ? -5.166 -3.933 19.678 1.00 85.94 142 ARG A CA 1
ATOM 1095 C C . ARG A 1 142 ? -5.715 -2.990 20.750 1.00 85.94 142 ARG A C 1
ATOM 1097 O O . ARG A 1 142 ? -5.732 -3.347 21.921 1.00 85.94 142 ARG A O 1
ATOM 1104 N N . ASN A 1 143 ? -6.169 -1.801 20.358 1.00 83.94 143 ASN A N 1
ATOM 1105 C CA . ASN A 1 143 ? -6.722 -0.813 21.289 1.00 83.94 143 ASN A CA 1
ATOM 1106 C C . ASN A 1 143 ? -8.209 -1.061 21.602 1.00 83.94 143 ASN A C 1
ATOM 1108 O O . ASN A 1 143 ? -8.745 -0.455 22.522 1.00 83.94 143 ASN A O 1
ATOM 1112 N N . SER A 1 144 ? -8.866 -1.960 20.866 1.00 85.81 144 SER A N 1
ATOM 1113 C CA . SER A 1 144 ? -10.295 -2.274 20.996 1.00 85.81 144 SER A CA 1
ATOM 1114 C C . SER A 1 144 ? -10.559 -3.512 21.871 1.00 85.81 144 SER A C 1
ATOM 1116 O O . SER A 1 144 ? -11.698 -3.958 21.997 1.00 85.81 144 SER A O 1
ATOM 1118 N N . GLY A 1 145 ? -9.514 -4.070 22.494 1.00 88.81 145 GLY A N 1
ATOM 1119 C CA . GLY A 1 145 ? -9.586 -5.181 23.446 1.00 88.81 145 GLY A CA 1
ATOM 1120 C C . GLY A 1 145 ? -9.407 -6.582 22.830 1.00 88.81 145 GLY A C 1
ATOM 1121 O O . GLY A 1 145 ? -9.423 -6.744 21.609 1.00 88.81 145 GLY A O 1
ATOM 1122 N N . PRO A 1 146 ? -9.260 -7.637 23.660 1.00 89.50 146 PRO A N 1
ATOM 1123 C CA . PRO A 1 146 ? -8.863 -8.975 23.197 1.00 89.50 146 PRO A CA 1
ATOM 1124 C C . PRO A 1 146 ? -9.860 -9.638 22.240 1.00 89.50 146 PRO A C 1
ATOM 1126 O O . PRO A 1 146 ? -9.463 -10.304 21.287 1.00 89.50 146 PRO A O 1
ATOM 1129 N N . ARG A 1 147 ? -11.165 -9.433 22.461 1.00 89.00 147 ARG A N 1
ATOM 1130 C CA . ARG A 1 147 ? -12.207 -9.956 21.562 1.00 89.00 147 ARG A CA 1
ATOM 1131 C C . ARG A 1 147 ? -12.131 -9.288 20.191 1.00 89.00 147 ARG A C 1
ATOM 1133 O O . ARG A 1 147 ? -12.185 -9.982 19.185 1.00 89.00 147 ARG A O 1
ATOM 1140 N N . ALA A 1 148 ? -11.936 -7.970 20.150 1.00 88.62 148 ALA A N 1
ATOM 1141 C CA . ALA A 1 148 ? -11.770 -7.240 18.897 1.00 88.62 148 ALA A CA 1
ATOM 1142 C C . ALA A 1 148 ? -10.490 -7.656 18.161 1.00 88.62 148 ALA A C 1
ATOM 1144 O O . ALA A 1 148 ? -10.514 -7.790 16.945 1.00 88.62 148 ALA A O 1
ATOM 1145 N N . MET A 1 149 ? -9.398 -7.937 18.881 1.00 88.88 149 MET A N 1
ATOM 1146 C CA . MET A 1 149 ? -8.182 -8.503 18.287 1.00 88.88 149 MET A CA 1
ATOM 1147 C C . MET A 1 149 ? -8.425 -9.869 17.645 1.00 88.88 149 MET A C 1
ATOM 1149 O O . MET A 1 149 ? -7.952 -10.103 16.537 1.00 88.88 149 MET A O 1
ATOM 1153 N N . ALA A 1 150 ? -9.168 -10.757 18.311 1.00 92.00 150 ALA A N 1
ATOM 1154 C CA . ALA A 1 150 ? -9.494 -12.074 17.769 1.00 92.00 150 ALA A CA 1
ATOM 1155 C C . ALA A 1 150 ? -10.399 -11.969 16.532 1.00 92.00 150 ALA A C 1
ATOM 1157 O O . ALA A 1 150 ? -10.086 -12.546 15.494 1.00 92.00 150 ALA A O 1
ATOM 1158 N N . PHE A 1 151 ? -11.478 -11.183 16.609 1.00 91.38 151 PHE A N 1
ATOM 1159 C CA . PHE A 1 151 ? -12.384 -10.971 15.477 1.00 91.38 151 PHE A CA 1
ATOM 1160 C C . PHE A 1 151 ? -11.707 -10.237 14.313 1.00 91.38 151 PHE A C 1
ATOM 1162 O O . PHE A 1 151 ? -11.858 -10.646 13.166 1.00 91.38 151 PHE A O 1
ATOM 1169 N N . GLY A 1 152 ? -10.922 -9.196 14.595 1.00 88.19 152 GLY A N 1
ATOM 1170 C CA . GLY A 1 152 ? -10.167 -8.450 13.589 1.00 88.19 152 GLY A CA 1
ATOM 1171 C C . GLY A 1 152 ? -9.078 -9.296 12.936 1.00 88.19 152 GLY A C 1
ATOM 1172 O O . GLY A 1 152 ? -8.938 -9.276 11.717 1.00 88.19 152 GLY A O 1
ATOM 1173 N N . GLY A 1 153 ? -8.352 -10.095 13.724 1.00 90.12 153 GLY A N 1
ATOM 1174 C CA . GLY A 1 153 ? -7.373 -11.053 13.217 1.00 90.12 153 GLY A CA 1
ATOM 1175 C C . GLY A 1 153 ? -8.015 -12.109 12.319 1.00 90.12 153 GLY A C 1
ATOM 1176 O O . GLY A 1 153 ? -7.560 -12.306 11.198 1.00 90.12 153 GLY A O 1
ATOM 1177 N N . LEU A 1 154 ? -9.102 -12.748 12.763 1.00 93.25 154 LEU A N 1
ATOM 1178 C CA . LEU A 1 154 ? -9.822 -13.743 11.960 1.00 93.25 154 LEU A CA 1
ATOM 1179 C C . LEU A 1 154 ? -10.409 -13.142 10.677 1.00 93.25 154 LEU A C 1
ATOM 1181 O O . LEU A 1 154 ? -10.277 -13.741 9.612 1.00 93.25 154 LEU A O 1
ATOM 1185 N N . GLY A 1 155 ? -11.007 -11.951 10.757 1.00 91.69 155 GLY A N 1
ATOM 1186 C CA . GLY A 1 155 ? -11.558 -11.251 9.596 1.00 91.69 155 GLY A CA 1
ATOM 1187 C C . GLY A 1 155 ? -10.490 -10.913 8.555 1.00 91.69 155 GLY A C 1
ATOM 1188 O O . GLY A 1 155 ? -10.665 -11.217 7.377 1.00 91.69 155 GLY A O 1
ATOM 1189 N N . PHE A 1 156 ? -9.352 -10.354 8.979 1.00 89.81 156 PHE A N 1
ATOM 1190 C CA . PHE A 1 156 ? -8.239 -10.064 8.071 1.00 89.81 156 PHE A CA 1
ATOM 1191 C C . PHE A 1 156 ? -7.568 -11.335 7.536 1.00 89.81 156 PHE A C 1
ATOM 1193 O O . PHE A 1 156 ? -7.162 -11.355 6.381 1.00 89.81 156 PHE A O 1
ATOM 1200 N N . ALA A 1 157 ? -7.473 -12.404 8.329 1.00 90.81 157 ALA A N 1
ATOM 1201 C CA . ALA A 1 157 ? -6.959 -13.693 7.869 1.00 90.81 157 ALA A CA 1
ATOM 1202 C C . ALA A 1 157 ? -7.847 -14.302 6.770 1.00 90.81 157 ALA A C 1
ATOM 1204 O O . ALA A 1 157 ? -7.339 -14.730 5.734 1.00 90.81 157 ALA A O 1
ATOM 1205 N N . ALA A 1 158 ? -9.169 -14.292 6.970 1.00 91.94 158 ALA A N 1
ATOM 1206 C CA . ALA A 1 158 ? -10.134 -14.779 5.988 1.00 91.94 158 ALA A CA 1
ATOM 1207 C C . ALA A 1 158 ? -10.129 -13.929 4.708 1.00 91.94 158 ALA A C 1
ATOM 1209 O O . ALA A 1 158 ? -10.123 -14.476 3.606 1.00 91.94 158 ALA A O 1
ATOM 1210 N N . PHE A 1 159 ? -10.073 -12.601 4.841 1.00 90.06 159 PHE A N 1
ATOM 1211 C CA . PHE A 1 159 ? -9.966 -11.695 3.698 1.00 90.06 159 PHE A CA 1
ATOM 1212 C C . PHE A 1 159 ? -8.669 -11.919 2.908 1.00 90.06 159 PHE A C 1
ATOM 1214 O O . PHE A 1 159 ? -8.716 -12.059 1.687 1.00 90.06 159 PHE A O 1
ATOM 1221 N N . SER A 1 160 ? -7.525 -12.040 3.592 1.00 86.75 160 SER A N 1
ATOM 1222 C CA . SER A 1 160 ? -6.245 -12.359 2.949 1.00 86.75 160 SER A CA 1
ATOM 1223 C C . SER A 1 160 ? -6.290 -13.691 2.201 1.00 86.75 160 SER A C 1
ATOM 1225 O O . SER A 1 160 ? -5.824 -13.756 1.067 1.00 86.75 160 SER A O 1
ATOM 1227 N N . ALA A 1 161 ? -6.888 -14.734 2.791 1.00 88.88 161 ALA A N 1
ATOM 1228 C CA . ALA A 1 161 ? -7.056 -16.028 2.127 1.00 88.88 161 ALA A CA 1
ATOM 1229 C C . ALA A 1 161 ? -7.917 -15.918 0.861 1.00 88.88 161 ALA A C 1
ATOM 1231 O O . ALA A 1 161 ? -7.595 -16.519 -0.161 1.00 88.88 161 ALA A O 1
ATOM 1232 N N . ALA A 1 162 ? -9.006 -15.146 0.923 1.00 89.38 162 ALA A N 1
ATOM 1233 C CA . ALA A 1 162 ? -9.914 -14.960 -0.201 1.00 89.38 162 ALA A CA 1
ATOM 1234 C C . ALA A 1 162 ? -9.240 -14.225 -1.368 1.00 89.38 162 ALA A C 1
ATOM 1236 O O . ALA A 1 162 ? -9.349 -14.677 -2.506 1.00 89.38 162 ALA A O 1
ATOM 1237 N N . ILE A 1 163 ? -8.510 -13.138 -1.093 1.00 85.69 163 ILE A N 1
ATOM 1238 C CA . ILE A 1 163 ? -7.780 -12.382 -2.121 1.00 85.69 163 ILE A CA 1
ATOM 1239 C C . ILE A 1 163 ? -6.656 -13.220 -2.726 1.00 85.69 163 ILE A C 1
ATOM 1241 O O . ILE A 1 163 ? -6.546 -13.295 -3.945 1.00 85.69 163 ILE A O 1
ATOM 1245 N N . ASP A 1 164 ? -5.853 -13.893 -1.902 1.00 83.94 164 ASP A N 1
ATOM 1246 C CA . ASP A 1 164 ? -4.738 -14.707 -2.390 1.00 83.94 164 ASP A CA 1
ATOM 1247 C C . ASP A 1 164 ? -5.242 -15.932 -3.179 1.00 83.94 164 ASP A C 1
ATOM 1249 O O . ASP A 1 164 ? -4.686 -16.284 -4.215 1.00 83.94 164 ASP A O 1
ATOM 1253 N N . SER A 1 165 ? -6.368 -16.533 -2.773 1.00 84.94 165 SER A N 1
ATOM 1254 C CA . SER A 1 165 ? -7.032 -17.578 -3.562 1.00 84.94 165 SER A CA 1
ATOM 1255 C C . SER A 1 165 ? -7.637 -17.052 -4.864 1.00 84.94 165 SER A C 1
ATOM 1257 O O . SER A 1 165 ? -7.682 -17.806 -5.831 1.00 84.94 165 SER A O 1
ATOM 1259 N N . TYR A 1 166 ? -8.145 -15.818 -4.895 1.00 86.62 166 TYR A N 1
ATOM 1260 C CA . TYR A 1 166 ? -8.675 -15.200 -6.109 1.00 86.62 166 TYR A CA 1
ATOM 1261 C C . TYR A 1 166 ? -7.543 -14.896 -7.099 1.00 86.62 166 TYR A C 1
ATOM 1263 O O . TYR A 1 166 ? -7.575 -15.369 -8.227 1.00 86.62 166 TYR A O 1
ATOM 1271 N N . MET A 1 167 ? -6.481 -14.225 -6.646 1.00 83.19 167 MET A N 1
ATOM 1272 C CA . MET A 1 167 ? -5.345 -13.853 -7.496 1.00 83.19 167 MET A CA 1
ATOM 1273 C C . MET A 1 167 ? -4.610 -15.059 -8.094 1.00 83.19 167 MET A C 1
ATOM 1275 O O . MET A 1 167 ? -4.065 -14.955 -9.186 1.00 83.19 167 MET A O 1
ATOM 1279 N N . ARG A 1 168 ? -4.595 -16.205 -7.403 1.00 79.81 168 ARG A N 1
ATOM 1280 C CA . ARG A 1 168 ? -3.987 -17.446 -7.914 1.00 79.81 168 ARG A CA 1
ATOM 1281 C C . ARG A 1 168 ? -4.839 -18.176 -8.949 1.00 79.81 168 ARG A C 1
ATOM 1283 O O . ARG A 1 168 ? -4.287 -18.964 -9.704 1.00 79.81 168 ARG A O 1
ATOM 1290 N N . ARG A 1 169 ? -6.157 -17.947 -8.979 1.00 73.06 169 ARG A N 1
ATOM 1291 C CA . ARG A 1 169 ? -7.057 -18.545 -9.983 1.00 73.06 169 ARG A CA 1
ATOM 1292 C C . ARG A 1 169 ? -6.924 -17.886 -11.355 1.00 73.06 169 ARG A C 1
ATOM 1294 O O . ARG A 1 169 ? -7.224 -18.531 -12.349 1.00 73.06 169 ARG A O 1
ATOM 1301 N N . ASP A 1 170 ? -6.480 -16.631 -11.391 1.00 61.53 170 ASP A N 1
ATOM 1302 C CA . ASP A 1 170 ? -6.370 -15.829 -12.616 1.00 61.53 170 ASP A CA 1
ATOM 1303 C C . ASP A 1 170 ? -5.022 -16.005 -13.345 1.00 61.53 170 ASP A C 1
ATOM 1305 O O . ASP A 1 170 ? -4.844 -15.468 -14.437 1.00 61.53 170 ASP A O 1
ATOM 1309 N N . THR A 1 171 ? -4.068 -16.756 -12.783 1.00 57.16 171 THR A N 1
ATOM 1310 C CA . THR A 1 171 ? -2.933 -17.300 -13.547 1.00 57.16 171 THR A CA 1
ATOM 1311 C C . THR A 1 171 ? -3.422 -18.555 -14.269 1.00 57.16 171 THR A C 1
ATOM 1313 O O . THR A 1 171 ? -3.617 -19.560 -13.587 1.00 57.16 171 THR A O 1
ATOM 1316 N N . PRO A 1 172 ? -3.673 -18.528 -15.595 1.00 47.75 172 PRO A N 1
ATOM 1317 C CA . PRO A 1 172 ? -3.965 -19.752 -16.323 1.00 47.75 172 PRO A CA 1
ATOM 1318 C C . PRO A 1 172 ? -2.772 -20.696 -16.170 1.00 47.75 172 PRO A C 1
ATOM 1320 O O . PRO A 1 172 ? -1.628 -20.310 -16.417 1.00 47.75 172 PRO A O 1
ATOM 1323 N N . ASP A 1 173 ? -3.046 -21.913 -15.713 1.00 45.91 173 ASP A N 1
ATOM 1324 C CA . ASP A 1 173 ? -2.121 -23.025 -15.862 1.00 45.91 173 ASP A CA 1
ATOM 1325 C C . ASP A 1 173 ? -1.962 -23.251 -17.377 1.00 45.91 173 ASP A C 1
ATOM 1327 O O . ASP A 1 173 ? -2.898 -23.682 -18.051 1.00 45.91 173 ASP A O 1
ATOM 1331 N N . ASP A 1 174 ? -0.815 -22.854 -17.934 1.00 43.41 174 ASP A N 1
ATOM 1332 C CA . ASP A 1 174 ? -0.423 -23.210 -19.300 1.00 43.41 174 ASP A CA 1
ATOM 1333 C C . ASP A 1 174 ? -0.191 -24.739 -19.355 1.00 43.41 174 ASP A C 1
ATOM 1335 O O . ASP A 1 174 ? 0.906 -25.212 -19.038 1.00 43.41 174 ASP A O 1
ATOM 1339 N N . ASP A 1 175 ? -1.229 -25.499 -19.728 1.00 40.47 175 ASP A N 1
ATOM 1340 C CA . ASP A 1 175 ? -1.142 -26.886 -20.232 1.00 40.47 175 ASP A CA 1
ATOM 1341 C C . ASP A 1 175 ? -0.615 -26.943 -21.687 1.00 40.47 175 ASP A C 1
ATOM 1343 O O . ASP A 1 175 ? -1.088 -26.161 -22.548 1.00 40.47 175 ASP A O 1
#

Foldseek 3Di:
DPPPPPPPPADQLRDQQAQDPVHRDRDRDDPVSSVVRNVVVVVVVVVVVVCPDPVNVCVVVVVVVVVVVVVVVVVVVVVCVPPPPVCVVCPPPDPVRVVVVVVVVVVVLCVVVVVPPPDDDDDLDLVSLLQVQLVVQLSVCVVVDDVSSRVRSNVRSVVSNVVSVVVVVPPDPPD

Secondary structure (DSSP, 8-state):
-----------TT----PPPTTT---PPPPHHHHHHHHHHHHHHHHHHHHHHSHHHHHHHHHHHHHHHHHHHHHHHHHHGGG-HHHHGGGTT--HHHHHHHHHHHHHHHHHHHHTTTTS----S-HHHHHHHHHHHHHHHTGGG-HHHHHHHHHHHHHHHHHHHHHHHHSS----

Sequence (175 aa):
MASQYLTPFVVPGYEPPSPDPQTGEVRVKTDEERRDIIWQMKQVRMVQEGMESPVAKAAISGAMGFAIGAFFSLMGSSFTIEDPFQRQQYDGMKTSQKAKVIFADMGKGMWRQGKGFGMFRAKNDIYNSIYAGLVSGAVLARNSGPRAMAFGGLGFAAFSAAIDSYMRRDTPDDD